Protein AF-A0A2H3D3Y3-F1 (afdb_monomer_lite)

Radius of gyration: 15.52 Å; chains: 1; bounding box: 40×36×41 Å

pLDDT: mean 8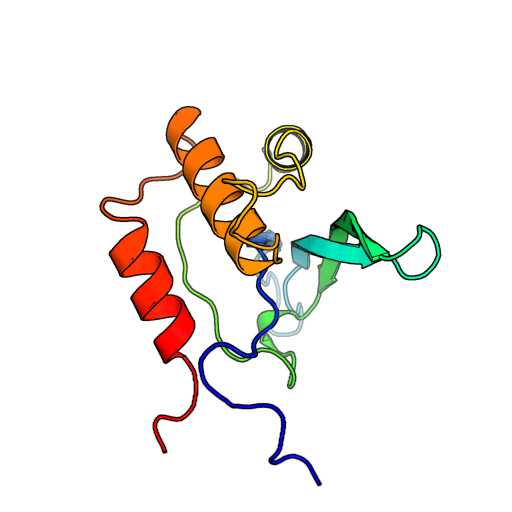4.77, std 14.97, range [32.28, 97.06]

InterPro domains:
  IPR046670 Protein of unknown function DUF6540 [PF20174] (6-115)

Structure (mmCIF, N/CA/C/O backbone):
data_AF-A0A2H3D3Y3-F1
#
_entry.id   AF-A0A2H3D3Y3-F1
#
loop_
_atom_site.group_PDB
_atom_site.id
_atom_site.type_symbol
_atom_site.label_atom_id
_atom_site.label_alt_id
_atom_site.label_comp_id
_atom_site.label_asym_id
_atom_site.label_entity_id
_atom_site.label_seq_id
_atom_site.pdbx_PDB_ins_code
_atom_site.Cartn_x
_atom_site.Cartn_y
_atom_site.Cartn_z
_atom_site.occupancy
_atom_site.B_iso_or_equiv
_atom_site.auth_seq_id
_atom_site.auth_comp_id
_atom_site.auth_asym_id
_atom_site.auth_atom_id
_atom_site.pdbx_PDB_model_num
ATOM 1 N N . MET A 1 1 ? 21.811 9.103 19.101 1.00 32.28 1 MET A N 1
ATOM 2 C CA . MET A 1 1 ? 20.739 8.383 19.826 1.00 32.28 1 MET A CA 1
ATOM 3 C C . MET A 1 1 ? 19.801 7.744 18.806 1.00 32.28 1 MET A C 1
ATOM 5 O O . MET A 1 1 ? 19.036 8.462 18.180 1.00 32.28 1 MET A O 1
ATOM 9 N N . LEU A 1 2 ? 19.912 6.429 18.582 1.00 40.03 2 LEU A N 1
ATOM 10 C CA . LEU A 1 2 ? 19.130 5.672 17.584 1.00 40.03 2 LEU A CA 1
ATOM 11 C C . LEU A 1 2 ? 17.909 4.931 18.174 1.00 40.03 2 LEU A C 1
ATOM 13 O O . LEU A 1 2 ? 17.148 4.323 17.431 1.00 40.03 2 LEU A O 1
ATOM 17 N N . PHE A 1 3 ? 17.689 5.000 19.489 1.00 41.25 3 PHE A N 1
ATOM 18 C CA . PHE A 1 3 ? 16.748 4.117 20.195 1.00 41.25 3 PHE A CA 1
ATOM 19 C C . PHE A 1 3 ? 15.291 4.613 20.275 1.00 41.25 3 PHE A C 1
ATOM 21 O O . PHE A 1 3 ? 14.441 3.904 20.794 1.00 41.25 3 PHE A O 1
ATOM 28 N N . ALA A 1 4 ? 14.959 5.796 19.747 1.00 42.88 4 ALA A N 1
ATOM 29 C CA . ALA A 1 4 ? 13.626 6.391 19.928 1.00 42.88 4 ALA A CA 1
ATOM 30 C C . ALA A 1 4 ? 12.614 6.112 18.794 1.00 42.88 4 ALA A C 1
ATOM 32 O O . ALA A 1 4 ? 11.512 6.647 18.833 1.00 42.88 4 ALA A O 1
ATOM 33 N N . ARG A 1 5 ? 12.963 5.330 17.759 1.00 50.22 5 ARG A N 1
ATOM 34 C CA . ARG A 1 5 ? 12.121 5.186 16.545 1.00 50.22 5 ARG A CA 1
ATOM 35 C C . ARG A 1 5 ? 11.426 3.832 16.373 1.00 50.22 5 ARG A C 1
ATOM 37 O O . ARG A 1 5 ? 10.763 3.635 15.360 1.00 50.22 5 ARG A O 1
ATOM 44 N N . TYR A 1 6 ? 11.554 2.920 17.337 1.00 58.75 6 TYR A N 1
ATOM 45 C CA . TYR A 1 6 ? 11.101 1.534 17.184 1.00 58.75 6 TYR A CA 1
ATOM 46 C C . TYR A 1 6 ? 9.899 1.142 18.056 1.00 58.75 6 TYR A C 1
ATOM 48 O O . TYR A 1 6 ? 9.778 -0.023 18.411 1.00 58.75 6 TYR A O 1
ATOM 56 N N . GLN A 1 7 ? 8.991 2.064 18.393 1.00 63.78 7 GLN A N 1
ATOM 57 C CA . GLN A 1 7 ? 7.778 1.686 19.129 1.00 63.78 7 GLN A CA 1
ATOM 58 C C . GLN A 1 7 ? 6.749 1.025 18.192 1.00 63.78 7 GLN A C 1
ATOM 60 O O . GLN A 1 7 ? 6.441 1.591 17.137 1.00 63.78 7 GLN A O 1
ATOM 65 N N . PRO A 1 8 ? 6.181 -0.143 18.556 1.00 65.69 8 PRO A N 1
ATOM 66 C CA . PRO A 1 8 ? 5.078 -0.734 17.810 1.00 65.69 8 PRO A CA 1
ATOM 67 C C . PRO A 1 8 ? 3.958 0.284 17.575 1.00 65.69 8 PRO A C 1
ATOM 69 O O . PRO A 1 8 ? 3.498 0.958 18.495 1.00 65.69 8 PRO A O 1
ATOM 72 N N . GLY A 1 9 ? 3.542 0.424 16.317 1.00 67.19 9 GLY A N 1
ATOM 73 C CA . GLY A 1 9 ? 2.495 1.368 15.918 1.00 67.19 9 GLY A CA 1
ATOM 74 C C . GLY A 1 9 ? 2.967 2.782 15.558 1.00 67.19 9 GLY A C 1
ATOM 75 O O . GLY A 1 9 ? 2.154 3.544 15.040 1.00 67.19 9 GLY A O 1
ATOM 76 N N . SER A 1 10 ? 4.251 3.128 15.735 1.00 74.88 10 SER A N 1
ATOM 77 C CA . SER A 1 10 ? 4.806 4.430 15.314 1.00 74.88 10 SER A CA 1
ATOM 78 C C . SER A 1 10 ? 5.471 4.409 13.930 1.00 74.88 10 SER A C 1
ATOM 80 O O . SER A 1 10 ? 6.092 5.392 13.523 1.00 74.88 10 SER A O 1
ATOM 82 N N . TYR A 1 11 ? 5.411 3.280 13.221 1.00 83.00 11 TYR A N 1
ATOM 83 C CA . TYR A 1 11 ? 6.064 3.105 11.923 1.00 83.00 11 TYR A CA 1
ATOM 84 C C . TYR A 1 11 ? 5.339 3.852 10.808 1.00 83.00 11 TYR A C 1
ATOM 86 O O . TYR A 1 11 ? 4.122 4.031 10.845 1.00 83.00 11 TYR A O 1
ATOM 94 N N . HIS A 1 12 ? 6.087 4.222 9.769 1.00 89.06 12 HIS A N 1
ATOM 95 C CA . HIS A 1 12 ? 5.503 4.697 8.519 1.00 89.06 12 HIS A CA 1
ATOM 96 C C . HIS A 1 12 ? 5.163 3.511 7.620 1.00 89.06 12 HIS A C 1
ATOM 98 O O . HIS A 1 12 ? 6.019 2.667 7.362 1.00 89.06 12 HIS A O 1
ATOM 104 N N . TRP A 1 13 ? 3.925 3.454 7.137 1.00 93.25 13 TRP A N 1
ATOM 105 C CA . TRP A 1 13 ? 3.426 2.335 6.340 1.00 93.25 13 TRP A CA 1
ATOM 106 C C . TRP A 1 13 ? 3.431 2.687 4.856 1.00 93.25 13 TRP A C 1
ATOM 108 O O . TRP A 1 13 ? 3.196 3.833 4.472 1.00 93.25 13 TRP A O 1
ATOM 118 N N . GLY A 1 14 ? 3.687 1.690 4.015 1.00 94.94 14 GLY A N 1
ATOM 119 C CA . GLY A 1 14 ? 3.620 1.817 2.566 1.00 94.94 14 GLY A CA 1
ATOM 120 C C . GLY A 1 14 ? 3.575 0.461 1.878 1.00 94.94 14 GLY A C 1
ATOM 121 O O . GLY A 1 14 ? 3.868 -0.565 2.487 1.00 94.94 14 GLY A O 1
ATOM 122 N N . LEU A 1 15 ? 3.224 0.476 0.598 1.00 96.06 15 LEU A N 1
ATOM 123 C CA . LEU A 1 15 ? 3.324 -0.670 -0.293 1.00 96.06 15 LEU A CA 1
ATOM 124 C C . LEU A 1 15 ? 4.604 -0.569 -1.120 1.00 96.06 15 LEU A C 1
ATOM 126 O O . LEU A 1 15 ? 5.042 0.522 -1.489 1.00 96.06 15 LEU A O 1
ATOM 130 N N . TYR A 1 16 ? 5.188 -1.722 -1.429 1.00 94.56 16 TYR A N 1
ATOM 131 C CA . TYR A 1 16 ? 6.357 -1.834 -2.291 1.00 94.56 16 TYR A CA 1
ATOM 132 C C . TYR A 1 16 ? 6.091 -2.881 -3.370 1.00 94.56 16 TYR A C 1
ATOM 134 O O . TYR A 1 16 ? 5.824 -4.043 -3.066 1.00 94.56 16 TYR A O 1
ATOM 142 N N . HIS A 1 17 ? 6.160 -2.466 -4.634 1.00 94.50 17 HIS A N 1
ATOM 143 C CA . HIS A 1 17 ? 6.116 -3.372 -5.778 1.00 94.50 17 HIS A CA 1
ATOM 144 C C . HIS A 1 17 ? 7.527 -3.562 -6.308 1.00 94.50 17 HIS A C 1
ATOM 146 O O . HIS A 1 17 ? 8.097 -2.655 -6.908 1.00 94.50 17 HIS A O 1
ATOM 152 N N . HIS A 1 18 ? 8.092 -4.735 -6.056 1.00 91.12 18 HIS A N 1
ATOM 153 C CA . HIS A 1 18 ? 9.389 -5.128 -6.583 1.00 91.12 18 HIS A CA 1
ATOM 154 C C . HIS A 1 18 ? 9.243 -5.568 -8.042 1.00 91.12 18 HIS A C 1
ATOM 156 O O . HIS A 1 18 ? 8.426 -6.446 -8.324 1.00 91.12 18 HIS A O 1
ATOM 162 N N . TRP A 1 19 ? 10.019 -4.984 -8.957 1.00 87.88 19 TRP A N 1
ATOM 163 C CA . TRP A 1 19 ? 9.901 -5.295 -10.385 1.00 87.88 19 TRP A CA 1
ATOM 164 C C . TRP A 1 19 ? 11.209 -5.599 -11.111 1.00 87.88 19 TRP A C 1
ATOM 166 O O . TRP A 1 19 ? 11.171 -6.129 -12.218 1.00 87.88 19 TRP A O 1
ATOM 176 N N . GLU A 1 20 ? 12.359 -5.347 -10.492 1.00 80.19 20 GLU A N 1
ATOM 177 C CA . GLU A 1 20 ? 13.649 -5.812 -11.000 1.00 80.19 20 GLU A CA 1
ATOM 178 C C . GLU A 1 20 ? 14.234 -6.803 -10.002 1.00 80.19 20 GLU A C 1
ATOM 180 O O . GLU A 1 20 ? 14.750 -6.402 -8.956 1.00 80.19 20 GLU A O 1
ATOM 185 N N . ALA A 1 21 ? 14.129 -8.092 -10.336 1.00 64.19 21 ALA A N 1
ATOM 186 C CA . ALA A 1 21 ? 14.826 -9.140 -9.609 1.00 64.19 21 ALA A CA 1
ATOM 187 C C . ALA A 1 21 ? 16.342 -8.936 -9.758 1.00 64.19 21 ALA A C 1
ATOM 189 O O . ALA A 1 21 ? 16.781 -8.474 -10.816 1.00 64.19 21 ALA A O 1
ATOM 190 N N . PRO A 1 22 ? 17.159 -9.290 -8.752 1.00 56.97 22 PRO A N 1
ATOM 191 C CA . PRO A 1 22 ? 18.594 -9.126 -8.864 1.00 56.97 22 PRO A CA 1
ATOM 192 C C . PRO A 1 22 ? 19.152 -10.001 -9.997 1.00 56.97 22 PRO A C 1
ATOM 194 O O . PRO A 1 22 ? 19.351 -11.199 -9.819 1.00 56.97 22 PRO A O 1
ATOM 197 N N . ALA A 1 23 ? 19.411 -9.429 -11.176 1.00 61.09 23 ALA A N 1
ATOM 198 C CA . ALA A 1 23 ? 20.129 -10.129 -12.246 1.00 61.09 23 ALA A CA 1
ATOM 199 C C . ALA A 1 23 ? 21.604 -10.364 -11.859 1.00 61.09 23 ALA A C 1
ATOM 201 O O . ALA A 1 23 ? 22.283 -11.219 -12.420 1.00 61.09 23 ALA A O 1
ATOM 202 N N . ASN A 1 24 ? 22.091 -9.600 -10.876 1.00 54.28 24 ASN A N 1
ATOM 203 C CA . ASN A 1 24 ? 23.415 -9.684 -10.275 1.00 54.28 24 ASN A CA 1
ATOM 204 C C . ASN A 1 24 ? 23.282 -9.498 -8.745 1.00 54.28 24 ASN A C 1
ATOM 206 O O . ASN A 1 24 ? 22.495 -8.649 -8.322 1.00 54.28 24 ASN A O 1
ATOM 210 N N . PRO A 1 25 ? 24.052 -10.204 -7.898 1.00 56.78 25 PRO A N 1
ATOM 211 C CA . PRO A 1 25 ? 24.123 -9.950 -6.452 1.00 56.78 25 PRO A CA 1
ATOM 212 C C . PRO A 1 25 ? 24.342 -8.481 -6.042 1.00 56.78 25 PRO A C 1
ATOM 214 O O . PRO A 1 25 ? 24.046 -8.111 -4.912 1.00 56.78 25 PRO A O 1
ATOM 217 N N . THR A 1 26 ? 24.862 -7.637 -6.942 1.00 55.88 26 THR A N 1
ATOM 218 C CA . THR A 1 26 ? 25.059 -6.191 -6.725 1.00 55.88 26 THR A CA 1
ATOM 219 C C . THR A 1 26 ? 23.884 -5.317 -7.172 1.00 55.88 26 THR A C 1
ATOM 221 O O . THR A 1 26 ? 23.823 -4.138 -6.812 1.00 55.88 26 THR A O 1
ATOM 224 N N . SER A 1 27 ? 22.946 -5.861 -7.955 1.00 57.72 27 SER A N 1
ATOM 225 C CA . SER A 1 27 ? 21.705 -5.166 -8.292 1.00 57.72 27 SER A CA 1
ATOM 226 C C . SER A 1 27 ? 20.790 -5.220 -7.080 1.00 57.72 27 SER A C 1
ATOM 228 O O . SER A 1 27 ? 20.170 -6.232 -6.775 1.00 57.72 27 SER A O 1
ATOM 230 N N . ALA A 1 28 ? 20.730 -4.108 -6.365 1.00 61.81 28 ALA A N 1
ATOM 231 C CA . ALA A 1 28 ? 20.028 -3.977 -5.096 1.00 61.81 28 ALA A CA 1
ATOM 232 C C . ALA A 1 28 ? 18.488 -3.962 -5.229 1.00 61.81 28 ALA A C 1
ATOM 234 O O . ALA A 1 28 ? 17.781 -3.413 -4.383 1.00 61.81 28 ALA A O 1
ATOM 235 N N . GLY A 1 29 ? 17.964 -4.550 -6.309 1.00 76.38 29 GLY A N 1
ATOM 236 C CA . GLY A 1 29 ? 16.552 -4.579 -6.643 1.00 76.38 29 GLY A CA 1
ATOM 237 C C . GLY A 1 29 ? 15.987 -3.200 -6.969 1.00 76.38 29 GLY A C 1
ATOM 238 O O . GLY A 1 29 ? 16.349 -2.191 -6.359 1.00 76.38 29 GLY A O 1
ATOM 239 N N . LYS A 1 30 ? 15.047 -3.139 -7.909 1.00 87.56 30 LYS A N 1
ATOM 240 C CA . LYS A 1 30 ? 14.248 -1.930 -8.134 1.00 87.56 30 LYS A CA 1
ATOM 241 C C . LYS A 1 30 ? 12.782 -2.216 -7.907 1.00 87.56 30 LYS A C 1
ATOM 243 O O . LYS A 1 30 ? 12.288 -3.323 -8.131 1.00 87.56 30 LYS A O 1
ATOM 248 N N . GLY A 1 31 ? 12.100 -1.198 -7.415 1.00 92.12 31 GLY A N 1
ATOM 249 C CA . GLY A 1 31 ? 10.674 -1.249 -7.197 1.00 92.12 31 GLY A CA 1
ATOM 250 C C . GLY A 1 31 ? 10.058 0.134 -7.141 1.00 92.12 31 GLY A C 1
ATOM 251 O O . GLY A 1 31 ? 10.741 1.153 -7.234 1.00 92.12 31 GLY A O 1
ATOM 252 N N . THR A 1 32 ? 8.749 0.158 -6.959 1.00 94.19 32 THR A N 1
ATOM 253 C CA . THR A 1 32 ? 7.986 1.382 -6.732 1.00 94.19 32 THR A CA 1
ATOM 254 C C . THR A 1 32 ? 7.410 1.341 -5.327 1.00 94.19 32 THR A C 1
ATOM 256 O O . THR A 1 32 ? 6.840 0.331 -4.907 1.00 94.19 32 THR A O 1
ATOM 259 N N . LYS A 1 33 ? 7.596 2.431 -4.589 1.00 94.12 33 LYS A N 1
ATOM 260 C CA . LYS A 1 33 ? 7.023 2.649 -3.267 1.00 94.12 33 LYS A CA 1
ATOM 261 C C . LYS A 1 33 ? 5.773 3.504 -3.410 1.00 94.12 33 LYS A C 1
ATOM 263 O O . LYS A 1 33 ? 5.791 4.498 -4.129 1.00 94.12 33 LYS A O 1
ATOM 268 N N . TYR A 1 34 ? 4.729 3.123 -2.688 1.00 95.56 34 TYR A N 1
ATOM 269 C CA . TYR A 1 34 ? 3.469 3.848 -2.616 1.00 95.56 34 TYR A CA 1
ATOM 270 C C . TYR A 1 34 ? 3.118 4.056 -1.148 1.00 95.56 34 TYR A C 1
ATOM 272 O O . TYR A 1 34 ? 3.050 3.087 -0.387 1.00 95.56 34 TYR A O 1
ATOM 280 N N . HIS A 1 35 ? 2.890 5.290 -0.719 1.00 93.31 35 HIS A N 1
ATOM 281 C CA . HIS A 1 35 ? 2.347 5.549 0.612 1.00 93.31 35 HIS A CA 1
ATOM 282 C C . HIS A 1 35 ? 1.596 6.872 0.665 1.00 93.31 35 HIS A C 1
ATOM 284 O O . HIS A 1 35 ? 1.759 7.717 -0.206 1.00 93.31 35 HIS A O 1
ATOM 290 N N . ALA A 1 36 ? 0.804 7.082 1.712 1.00 94.94 36 ALA A N 1
ATOM 291 C CA . ALA A 1 36 ? 0.293 8.413 2.004 1.00 94.94 36 ALA A CA 1
ATOM 292 C C . ALA A 1 36 ? 1.294 9.188 2.870 1.00 94.94 36 ALA A C 1
ATOM 294 O O . ALA A 1 36 ? 1.792 8.658 3.865 1.00 94.94 36 ALA A O 1
ATOM 295 N N . VAL A 1 37 ? 1.556 10.444 2.517 1.00 91.31 37 VAL A N 1
ATOM 296 C CA . VAL A 1 37 ? 2.371 11.392 3.287 1.00 91.31 37 VAL A CA 1
ATOM 297 C C . VAL A 1 37 ? 1.542 12.584 3.731 1.00 91.31 37 VAL A C 1
ATOM 299 O O . VAL A 1 37 ? 0.622 13.014 3.035 1.00 91.31 37 VAL A O 1
ATOM 302 N N . LEU A 1 38 ? 1.899 13.130 4.891 1.00 88.88 38 LEU A N 1
ATOM 303 C CA . LEU A 1 38 ? 1.383 14.405 5.362 1.00 88.88 38 LEU A CA 1
ATOM 304 C C . LEU A 1 38 ? 2.148 15.533 4.663 1.00 88.88 38 LEU A C 1
ATOM 306 O O . LEU A 1 38 ? 3.364 15.651 4.820 1.00 88.88 38 LEU A O 1
ATOM 310 N N . VAL A 1 39 ? 1.448 16.373 3.907 1.00 85.12 39 VAL A N 1
ATOM 311 C CA . VAL A 1 39 ? 2.054 17.480 3.163 1.00 85.12 39 VAL A CA 1
ATOM 312 C C . VAL A 1 39 ? 1.915 18.769 3.959 1.00 85.12 39 VAL A C 1
ATOM 314 O O . VAL A 1 39 ? 0.846 19.377 4.034 1.00 85.12 39 VAL A O 1
ATOM 317 N N . ALA A 1 40 ? 3.034 19.201 4.545 1.00 75.81 40 ALA A N 1
ATOM 318 C CA . ALA A 1 40 ? 3.099 20.397 5.384 1.00 75.81 40 ALA A CA 1
ATOM 319 C C . ALA A 1 40 ? 2.680 21.675 4.634 1.00 75.81 40 ALA A C 1
ATOM 321 O O . ALA A 1 40 ? 2.014 22.529 5.210 1.00 75.81 40 ALA A O 1
ATOM 322 N N . ALA A 1 41 ? 3.006 21.778 3.340 1.00 72.19 41 ALA A N 1
ATOM 323 C CA . ALA A 1 41 ? 2.661 22.932 2.506 1.00 72.19 41 ALA A CA 1
ATOM 324 C C . ALA A 1 41 ? 1.144 23.108 2.283 1.00 72.19 41 ALA A C 1
ATOM 326 O O . ALA A 1 41 ? 0.692 24.211 1.996 1.00 72.19 41 ALA A O 1
ATOM 327 N N . ASN A 1 42 ? 0.356 22.042 2.461 1.00 68.62 42 ASN A N 1
ATOM 328 C CA . ASN A 1 42 ? -1.083 22.019 2.200 1.00 68.62 42 ASN A CA 1
ATOM 329 C C . ASN A 1 42 ? -1.877 21.835 3.500 1.00 68.62 42 ASN A C 1
ATOM 331 O O . ASN A 1 42 ? -2.725 20.950 3.584 1.00 68.62 42 ASN A O 1
ATOM 335 N N . TRP A 1 43 ? -1.575 22.632 4.530 1.00 75.06 43 TRP A N 1
ATOM 336 C CA . TRP A 1 43 ? -2.324 22.653 5.799 1.00 75.06 43 TRP A CA 1
ATOM 337 C C . TRP A 1 43 ? -2.413 21.286 6.505 1.00 75.06 43 TRP A C 1
ATOM 339 O O . TRP A 1 43 ? -3.383 21.004 7.203 1.00 75.06 43 TRP A O 1
ATOM 349 N N . GLY A 1 44 ? -1.420 20.410 6.314 1.00 77.12 44 GLY A N 1
ATOM 350 C CA . GLY A 1 44 ? -1.461 19.054 6.867 1.00 77.12 44 GLY A CA 1
ATOM 351 C C . GLY A 1 44 ? -2.438 18.123 6.141 1.00 77.12 44 GLY A C 1
ATOM 352 O O . GLY A 1 44 ? -2.963 17.188 6.740 1.00 77.12 44 GLY A O 1
ATOM 353 N N . SER A 1 45 ? -2.706 18.359 4.855 1.00 85.75 45 SER A N 1
ATOM 354 C CA . SER A 1 45 ? -3.436 17.396 4.026 1.00 85.75 45 SER A CA 1
ATOM 355 C C . SER A 1 45 ? -2.598 16.143 3.752 1.00 85.75 45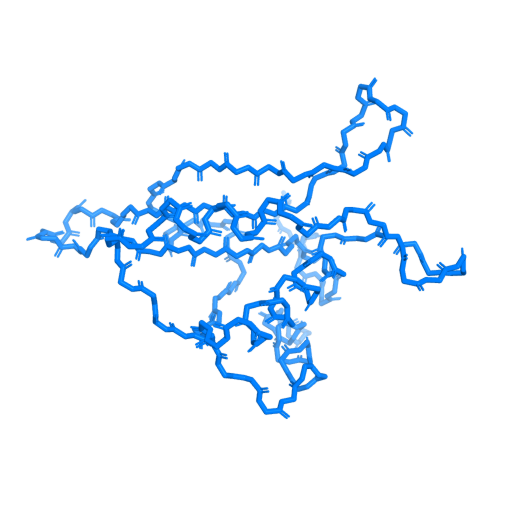 SER A C 1
ATOM 357 O O . SER A 1 45 ? -1.366 16.193 3.703 1.00 85.75 45 SER A O 1
ATOM 359 N N . TRP A 1 46 ? -3.272 15.015 3.545 1.00 92.25 46 TRP A N 1
ATOM 360 C CA . TRP A 1 46 ? -2.637 13.763 3.148 1.00 92.25 46 TRP A CA 1
ATOM 361 C C . TRP A 1 46 ? -2.677 13.586 1.632 1.00 92.25 46 TRP A C 1
ATOM 363 O O . TRP A 1 46 ? -3.717 13.792 1.007 1.00 92.25 46 TRP A O 1
ATOM 373 N N . GLN A 1 47 ? -1.568 13.143 1.045 1.00 91.94 47 GLN A N 1
ATOM 374 C CA . GLN A 1 47 ? -1.454 12.866 -0.390 1.00 91.94 47 GLN A CA 1
ATOM 375 C C . GLN A 1 47 ? -0.729 11.543 -0.618 1.00 91.94 47 GLN A C 1
ATOM 377 O O . GLN A 1 47 ? 0.069 11.126 0.219 1.00 91.94 47 GLN A O 1
ATOM 382 N N . VAL A 1 48 ? -1.023 10.872 -1.731 1.00 93.12 48 VAL A N 1
ATOM 383 C CA . VAL A 1 48 ? -0.289 9.666 -2.129 1.00 93.12 48 VAL A CA 1
ATOM 384 C C . VAL A 1 48 ? 1.023 10.096 -2.775 1.00 93.12 48 VAL A C 1
ATOM 386 O O . VAL A 1 48 ? 1.009 10.829 -3.759 1.00 93.12 48 VAL A O 1
ATOM 389 N N . ASP A 1 49 ? 2.135 9.637 -2.215 1.00 91.31 49 ASP A N 1
ATOM 390 C CA . ASP A 1 49 ? 3.460 9.729 -2.819 1.00 91.31 49 ASP A CA 1
ATOM 391 C C . ASP A 1 49 ? 3.791 8.395 -3.494 1.00 91.31 49 ASP A C 1
ATOM 393 O O . ASP A 1 49 ? 3.621 7.314 -2.909 1.00 91.31 49 ASP A O 1
ATOM 397 N N . ILE A 1 50 ? 4.218 8.489 -4.750 1.00 91.88 50 ILE A N 1
ATOM 398 C CA . ILE A 1 50 ? 4.558 7.358 -5.607 1.00 91.88 50 ILE A CA 1
ATOM 399 C C . ILE A 1 50 ? 5.944 7.625 -6.168 1.00 91.88 50 ILE A C 1
ATOM 401 O O . ILE A 1 50 ? 6.155 8.603 -6.883 1.00 91.88 50 ILE A O 1
ATOM 405 N N . GLY A 1 51 ? 6.887 6.739 -5.863 1.00 90.50 51 GLY A N 1
ATOM 406 C CA . GLY A 1 51 ? 8.276 6.935 -6.251 1.00 90.50 51 GLY A CA 1
ATOM 407 C C . GLY A 1 51 ? 8.984 5.632 -6.568 1.00 90.50 51 GLY A C 1
ATOM 408 O O . GLY A 1 51 ? 8.833 4.628 -5.867 1.00 90.50 51 GLY A O 1
ATOM 409 N N . GLU A 1 52 ? 9.789 5.645 -7.627 1.00 91.88 52 GLU A N 1
ATOM 410 C CA . GLU A 1 52 ? 10.742 4.570 -7.879 1.00 91.88 52 GLU A CA 1
ATOM 411 C C . GLU A 1 52 ? 11.836 4.581 -6.804 1.00 91.88 52 GLU A C 1
ATOM 413 O O . GLU A 1 52 ? 12.309 5.628 -6.361 1.00 91.88 52 GLU A O 1
ATOM 418 N N . THR A 1 53 ? 12.227 3.395 -6.350 1.00 88.44 53 THR A N 1
ATOM 419 C CA . THR A 1 53 ? 13.249 3.224 -5.323 1.00 88.44 53 THR A CA 1
ATOM 420 C C . THR A 1 53 ? 14.073 1.969 -5.590 1.00 88.44 53 THR A C 1
ATOM 422 O O . THR A 1 53 ? 13.561 0.942 -6.045 1.00 88.44 53 THR A O 1
ATOM 425 N N . GLY A 1 54 ? 15.370 2.054 -5.305 1.00 86.38 54 GLY A N 1
ATOM 426 C CA . GLY A 1 54 ? 16.285 0.918 -5.303 1.00 86.38 54 GLY A CA 1
ATOM 427 C C . GLY A 1 54 ? 16.771 0.621 -3.890 1.00 86.38 54 GLY A C 1
ATOM 428 O O . GLY A 1 54 ? 16.730 1.494 -3.024 1.00 86.38 54 GLY A O 1
ATOM 429 N N . ARG A 1 55 ? 17.254 -0.602 -3.651 1.00 83.31 55 ARG A N 1
ATOM 430 C CA . ARG A 1 55 ? 17.819 -1.027 -2.352 1.00 83.31 55 ARG A CA 1
ATOM 431 C C . ARG A 1 55 ? 16.854 -0.924 -1.170 1.00 83.31 55 ARG A C 1
ATOM 433 O O . ARG A 1 55 ? 17.292 -0.857 -0.026 1.00 83.31 55 ARG A O 1
ATOM 440 N N . ALA A 1 56 ? 15.542 -0.927 -1.412 1.00 83.69 56 ALA A N 1
ATOM 441 C CA . ALA A 1 56 ? 14.547 -0.760 -0.350 1.00 83.69 56 ALA A CA 1
ATOM 442 C C . ALA A 1 56 ? 14.712 -1.799 0.775 1.00 83.69 56 ALA A C 1
ATOM 444 O O . ALA A 1 56 ? 14.581 -1.453 1.944 1.00 83.69 56 ALA A O 1
ATOM 445 N N . LEU A 1 57 ? 15.067 -3.039 0.420 1.00 83.25 57 LEU A N 1
ATOM 446 C CA . LEU A 1 57 ? 15.292 -4.142 1.363 1.00 83.25 57 LEU A CA 1
ATOM 447 C C . LEU A 1 57 ? 16.607 -4.033 2.154 1.00 83.25 57 LEU A C 1
ATOM 449 O O . LEU A 1 57 ? 16.775 -4.730 3.147 1.00 83.25 57 LEU A O 1
ATOM 453 N N . GLU A 1 58 ? 17.524 -3.160 1.739 1.00 84.00 58 GLU A N 1
ATOM 454 C CA . GLU A 1 58 ? 18.798 -2.896 2.423 1.00 84.00 58 GLU A CA 1
ATOM 455 C C . GLU A 1 58 ? 18.742 -1.628 3.291 1.00 84.00 58 GLU A C 1
ATOM 457 O O . GLU A 1 58 ? 19.722 -1.250 3.933 1.00 84.00 58 GLU A O 1
ATOM 462 N N . SER A 1 59 ? 17.605 -0.929 3.292 1.00 83.56 59 SER A N 1
ATOM 463 C CA . SER A 1 59 ? 17.430 0.312 4.038 1.00 83.56 59 SER A CA 1
ATOM 464 C C . SER A 1 59 ? 17.528 0.065 5.543 1.00 83.56 59 SER A C 1
ATOM 466 O O . SER A 1 59 ? 16.726 -0.667 6.114 1.00 83.56 59 SER A O 1
ATOM 468 N N . THR A 1 60 ? 18.423 0.786 6.222 1.00 82.88 60 THR A N 1
ATOM 469 C CA . THR A 1 60 ? 18.541 0.771 7.694 1.00 82.88 60 THR A CA 1
ATOM 470 C C . THR A 1 60 ? 17.347 1.410 8.414 1.00 82.88 60 THR A C 1
ATOM 472 O O . THR A 1 60 ? 17.252 1.338 9.636 1.00 82.88 60 THR A O 1
ATOM 475 N N . LEU A 1 61 ? 16.439 2.048 7.666 1.00 83.56 61 LEU A N 1
ATOM 476 C CA . LEU A 1 61 ? 15.172 2.598 8.158 1.00 83.56 61 LEU A CA 1
ATOM 477 C C . LEU A 1 61 ? 13.986 1.643 7.947 1.00 83.56 61 LEU A C 1
ATOM 479 O O . LEU A 1 61 ? 12.870 1.965 8.353 1.00 83.56 61 LEU A O 1
ATOM 483 N N . LEU A 1 62 ? 14.191 0.516 7.255 1.00 85.38 62 LEU A N 1
ATOM 484 C CA . LEU A 1 62 ? 13.145 -0.475 7.034 1.00 85.38 62 LEU A CA 1
ATOM 485 C C . LEU A 1 62 ? 12.992 -1.337 8.288 1.00 85.38 62 LEU A C 1
ATOM 487 O O . LEU A 1 62 ? 13.938 -1.989 8.715 1.00 85.38 62 LEU A O 1
ATOM 491 N N . VAL A 1 63 ? 11.786 -1.353 8.853 1.00 85.88 63 VAL A N 1
ATOM 492 C CA . VAL A 1 63 ? 11.478 -2.164 10.044 1.00 85.88 63 VAL A CA 1
ATOM 493 C C . VAL A 1 63 ? 11.089 -3.592 9.660 1.00 85.88 63 VAL A C 1
ATOM 495 O O . VAL A 1 63 ? 11.444 -4.539 10.349 1.00 85.88 63 VAL A O 1
ATOM 498 N N . GLY A 1 64 ? 10.390 -3.764 8.538 1.00 86.12 64 GLY A N 1
ATOM 499 C CA . GLY A 1 64 ? 9.961 -5.072 8.060 1.00 86.12 64 GLY A CA 1
ATOM 500 C C . GLY A 1 64 ? 9.229 -4.990 6.727 1.00 86.12 64 GLY A C 1
ATOM 501 O O . GLY A 1 64 ? 8.839 -3.909 6.281 1.00 86.12 64 GLY A O 1
ATOM 502 N N . VAL A 1 65 ? 9.048 -6.147 6.091 1.00 88.50 65 VAL A N 1
ATOM 503 C CA . VAL A 1 65 ? 8.249 -6.318 4.872 1.00 88.50 65 VAL A CA 1
ATOM 504 C C . VAL A 1 65 ? 7.390 -7.569 4.993 1.00 88.50 65 VAL A C 1
ATOM 506 O O . VAL A 1 65 ? 7.882 -8.629 5.368 1.00 88.50 65 VAL A O 1
ATOM 509 N N . ILE A 1 66 ? 6.118 -7.447 4.618 1.00 90.50 66 ILE A N 1
ATOM 510 C CA . ILE A 1 66 ? 5.188 -8.572 4.506 1.00 90.50 66 ILE A CA 1
ATOM 511 C C . ILE A 1 66 ? 4.867 -8.758 3.032 1.00 90.50 66 ILE A C 1
ATOM 513 O O . ILE A 1 66 ? 4.408 -7.832 2.358 1.00 90.50 66 ILE A O 1
ATOM 517 N N . LYS A 1 67 ? 5.099 -9.964 2.515 1.00 91.62 67 LYS A N 1
ATOM 518 C CA . LYS A 1 67 ? 4.691 -10.304 1.155 1.00 91.62 67 LYS A CA 1
ATOM 519 C C . LYS A 1 67 ? 3.193 -10.608 1.144 1.00 91.62 67 LYS A C 1
ATOM 521 O O . LYS A 1 67 ? 2.780 -11.675 1.576 1.00 91.62 67 LYS A O 1
ATOM 526 N N . ILE A 1 68 ? 2.405 -9.692 0.589 1.00 92.12 68 ILE A N 1
ATOM 527 C CA . ILE A 1 68 ? 0.939 -9.824 0.492 1.00 92.12 68 ILE A CA 1
ATOM 528 C C . ILE A 1 68 ? 0.444 -10.359 -0.864 1.00 92.12 68 ILE A C 1
ATOM 530 O O . ILE A 1 68 ? -0.748 -10.577 -1.050 1.00 92.12 68 ILE A O 1
ATOM 534 N N . GLY A 1 69 ? 1.336 -10.549 -1.839 1.00 92.19 69 GLY A N 1
ATOM 535 C CA . GLY A 1 69 ? 0.966 -11.029 -3.169 1.00 92.19 69 GLY A CA 1
ATOM 536 C C . GLY A 1 69 ? 2.115 -10.993 -4.171 1.00 92.19 69 GLY A C 1
ATOM 537 O O . GLY A 1 69 ? 3.257 -10.675 -3.828 1.00 92.19 69 GLY A O 1
ATOM 538 N N . TYR A 1 70 ? 1.799 -11.336 -5.418 1.00 92.62 70 TYR A N 1
ATOM 539 C CA . TYR A 1 70 ? 2.683 -11.183 -6.568 1.00 92.62 70 TYR A CA 1
ATOM 540 C C . TYR A 1 70 ? 1.922 -10.471 -7.683 1.00 92.62 70 TYR A C 1
ATOM 542 O O . TYR A 1 70 ? 0.842 -10.904 -8.072 1.00 92.62 70 TYR A O 1
ATOM 550 N N . ILE A 1 71 ? 2.506 -9.391 -8.190 1.00 93.06 71 ILE A N 1
ATOM 551 C CA . ILE A 1 71 ? 2.013 -8.662 -9.354 1.00 93.06 71 ILE A CA 1
ATOM 552 C C . ILE A 1 71 ? 3.168 -8.621 -10.343 1.00 93.06 71 ILE A C 1
ATOM 554 O O . ILE A 1 71 ? 4.257 -8.157 -9.997 1.00 93.06 71 ILE A O 1
ATOM 558 N N . ASP A 1 72 ? 2.939 -9.117 -11.556 1.00 92.75 72 ASP A N 1
ATOM 559 C CA . ASP A 1 72 ? 3.960 -9.120 -12.600 1.00 92.75 72 ASP A CA 1
ATOM 560 C C . ASP A 1 72 ? 4.418 -7.670 -12.899 1.00 92.75 72 ASP A C 1
ATOM 562 O O . ASP A 1 72 ? 3.565 -6.782 -13.040 1.00 92.75 72 ASP A O 1
ATO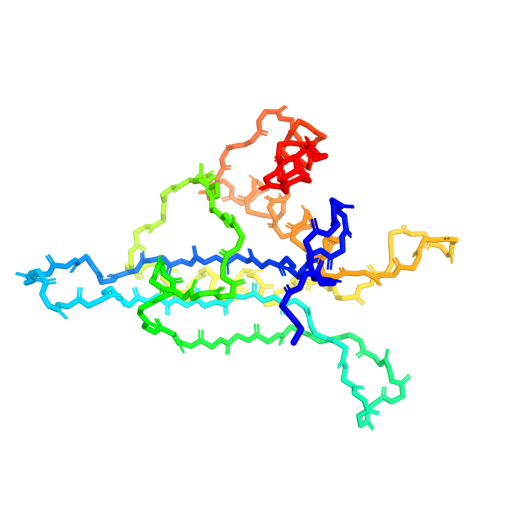M 566 N N . PRO A 1 73 ? 5.737 -7.407 -12.991 1.00 91.88 73 PRO A N 1
ATOM 567 C CA . PRO A 1 73 ? 6.317 -6.124 -13.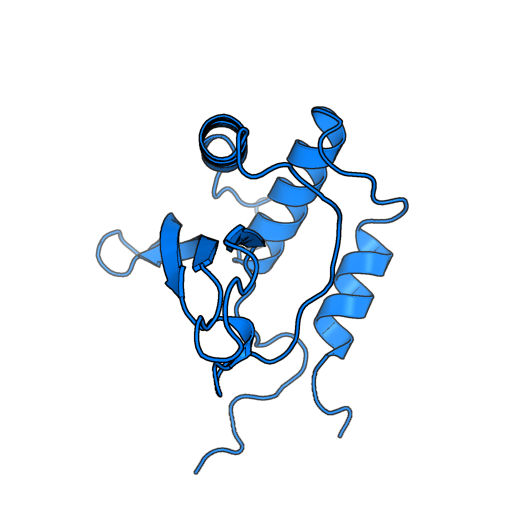404 1.00 91.88 73 PRO A CA 1
ATOM 568 C C . PRO A 1 73 ? 5.633 -5.441 -14.595 1.00 91.88 73 PRO A C 1
ATOM 570 O O . PRO A 1 73 ? 5.505 -4.214 -14.611 1.00 91.88 73 PRO A O 1
ATOM 573 N N . ALA A 1 74 ? 5.153 -6.216 -15.570 1.00 92.50 74 ALA A N 1
ATOM 574 C CA . ALA A 1 74 ? 4.444 -5.720 -16.745 1.00 92.50 74 ALA A CA 1
ATOM 575 C C . ALA A 1 74 ? 3.165 -4.938 -16.389 1.00 92.50 74 ALA A C 1
ATOM 577 O O . ALA A 1 74 ? 2.767 -4.034 -17.123 1.00 92.50 74 ALA A O 1
ATOM 578 N N . HIS A 1 75 ? 2.553 -5.215 -15.234 1.00 93.81 75 HIS A N 1
ATOM 579 C CA . HIS A 1 75 ? 1.335 -4.553 -14.760 1.00 93.81 75 HIS A CA 1
ATOM 580 C C . HIS A 1 75 ? 1.601 -3.330 -13.873 1.00 93.81 75 HIS A C 1
ATOM 582 O O . HIS A 1 75 ? 0.659 -2.779 -13.304 1.00 93.81 75 HIS A O 1
ATOM 588 N N . ARG A 1 76 ? 2.852 -2.856 -13.762 1.00 91.06 76 ARG A N 1
ATOM 589 C CA . ARG A 1 76 ? 3.225 -1.727 -12.889 1.00 91.06 76 ARG A CA 1
ATOM 590 C C . ARG A 1 76 ? 2.359 -0.482 -13.098 1.00 91.06 76 ARG A C 1
ATOM 592 O O . ARG A 1 76 ? 1.885 0.094 -12.127 1.00 91.06 76 ARG A O 1
ATOM 599 N N . ARG A 1 77 ? 2.101 -0.087 -14.350 1.00 91.69 77 ARG A N 1
ATOM 600 C CA . ARG A 1 77 ? 1.258 1.088 -14.653 1.00 91.69 77 ARG A CA 1
ATOM 601 C C . ARG A 1 77 ? -0.196 0.887 -14.226 1.00 91.69 77 ARG A C 1
ATOM 603 O O . ARG A 1 77 ? -0.820 1.815 -13.724 1.00 91.69 77 ARG A O 1
ATOM 610 N N . THR A 1 78 ? -0.730 -0.320 -14.401 1.00 94.75 78 THR A N 1
ATOM 611 C CA . THR A 1 78 ? -2.083 -0.670 -13.947 1.00 94.75 78 THR A CA 1
ATOM 612 C C . THR A 1 78 ? -2.166 -0.638 -12.424 1.00 94.75 78 THR A C 1
ATOM 614 O O . THR A 1 78 ? -3.130 -0.105 -11.877 1.00 94.75 78 THR A O 1
ATOM 617 N N . LEU A 1 79 ? -1.141 -1.152 -11.739 1.00 95.19 79 LEU A N 1
ATOM 618 C CA . LEU A 1 79 ? -1.034 -1.097 -10.285 1.00 95.19 79 LEU A CA 1
ATOM 619 C C . LEU A 1 79 ? -0.984 0.351 -9.786 1.00 95.19 79 LEU A C 1
ATOM 621 O O . LEU A 1 79 ? -1.758 0.715 -8.908 1.00 95.19 79 LEU A O 1
ATOM 625 N N . GLU A 1 80 ? -0.138 1.189 -10.383 1.00 94.62 80 GLU A N 1
ATOM 626 C CA . GLU A 1 80 ? -0.039 2.613 -10.057 1.00 94.62 80 GLU A CA 1
ATOM 627 C C . GLU A 1 80 ? -1.378 3.337 -10.251 1.00 94.62 80 GLU A C 1
ATOM 629 O O . GLU A 1 80 ? -1.856 4.006 -9.337 1.00 94.62 80 GLU A O 1
ATOM 634 N N . ALA A 1 81 ? -2.044 3.129 -11.391 1.00 94.00 81 ALA A N 1
ATOM 635 C CA . ALA A 1 81 ? -3.360 3.705 -11.660 1.00 94.00 81 ALA A CA 1
ATOM 636 C C . ALA A 1 81 ? -4.445 3.198 -10.694 1.00 94.00 81 ALA A C 1
ATOM 638 O O . ALA A 1 81 ? -5.391 3.922 -10.389 1.00 94.00 81 ALA A O 1
ATOM 639 N N . THR A 1 82 ? -4.331 1.957 -10.218 1.00 94.88 82 THR A N 1
ATOM 640 C CA . THR A 1 82 ? -5.245 1.372 -9.225 1.00 94.88 82 THR A CA 1
ATOM 641 C C . THR A 1 82 ? -5.022 2.001 -7.854 1.00 94.88 82 THR A C 1
ATOM 643 O O . THR A 1 82 ? -5.962 2.481 -7.227 1.00 94.88 82 THR A O 1
ATOM 646 N N . LEU A 1 83 ? -3.769 2.073 -7.407 1.00 95.44 83 LEU A N 1
ATOM 647 C CA . LEU A 1 83 ? -3.404 2.653 -6.116 1.00 95.44 83 LEU A CA 1
ATOM 648 C C . LEU A 1 83 ? -3.641 4.167 -6.064 1.00 95.44 83 LEU A C 1
ATOM 650 O O . LEU A 1 83 ? -4.042 4.683 -5.023 1.00 95.44 83 LEU A O 1
ATOM 654 N N . GLY A 1 84 ? -3.480 4.873 -7.185 1.00 92.81 84 GLY A N 1
ATOM 655 C CA . GLY A 1 84 ? -3.766 6.305 -7.297 1.00 92.81 84 GLY A CA 1
ATOM 656 C C . GLY A 1 84 ? -5.244 6.670 -7.105 1.00 92.81 84 GLY A C 1
ATOM 657 O O . GLY A 1 84 ? -5.550 7.822 -6.807 1.00 92.81 84 GLY A O 1
ATOM 658 N N . LYS A 1 85 ? -6.172 5.707 -7.224 1.00 93.00 85 LYS A N 1
ATOM 659 C CA . LYS A 1 85 ? -7.608 5.912 -6.949 1.00 93.00 85 LYS A CA 1
ATOM 660 C C . LYS A 1 85 ? -7.955 5.836 -5.460 1.00 93.00 85 LYS A C 1
ATOM 662 O O . LYS A 1 85 ? -9.065 6.198 -5.074 1.00 93.00 85 LYS A O 1
ATOM 667 N N . VAL A 1 86 ? -7.038 5.361 -4.617 1.00 95.69 86 VAL A N 1
ATOM 668 C CA . VAL A 1 86 ? -7.275 5.195 -3.179 1.00 95.69 86 VAL A CA 1
ATOM 669 C C . VAL A 1 86 ? -7.203 6.558 -2.496 1.00 95.69 86 VAL A C 1
ATOM 671 O O . VAL A 1 86 ? -6.133 7.149 -2.354 1.00 95.69 86 VAL A O 1
ATOM 674 N N . THR A 1 87 ? -8.354 7.061 -2.054 1.00 94.06 87 THR A N 1
ATOM 675 C CA . THR A 1 87 ? -8.474 8.413 -1.501 1.00 94.06 87 THR A CA 1
ATOM 676 C C . THR A 1 87 ? -7.867 8.541 -0.104 1.00 94.06 87 THR A C 1
ATOM 678 O O . THR A 1 87 ? -8.077 7.695 0.772 1.00 94.06 87 THR A O 1
ATOM 681 N N . CYS A 1 88 ? -7.211 9.675 0.153 1.00 94.25 88 CYS A N 1
ATOM 682 C CA . CYS A 1 88 ? -6.676 10.035 1.467 1.00 94.25 88 CYS A CA 1
ATOM 683 C C . CYS A 1 88 ? -7.745 10.615 2.410 1.00 94.25 88 CYS A C 1
ATOM 685 O O . CYS A 1 88 ? -7.637 11.744 2.882 1.00 94.25 88 CYS A O 1
ATOM 687 N N . THR A 1 89 ? -8.814 9.857 2.647 1.00 92.50 89 THR A N 1
ATOM 688 C CA . THR A 1 89 ? -9.961 10.278 3.465 1.00 92.50 89 THR A CA 1
ATOM 689 C C . THR A 1 89 ? -10.093 9.426 4.715 1.00 92.50 89 THR A C 1
ATOM 691 O O . THR A 1 89 ? -9.903 8.207 4.665 1.00 92.50 89 THR A O 1
ATOM 694 N N . SER A 1 90 ? -10.453 10.038 5.840 1.00 91.81 90 SER A N 1
ATOM 695 C CA . SER A 1 90 ? -10.780 9.304 7.064 1.00 91.81 90 SER A CA 1
ATOM 696 C C . SER A 1 90 ? -11.940 8.320 6.847 1.00 91.81 90 SER A C 1
ATOM 698 O O . SER A 1 90 ? -12.829 8.592 6.038 1.00 91.81 90 SER A O 1
ATOM 700 N N . PRO A 1 91 ? -11.947 7.159 7.528 1.00 91.19 91 PRO A N 1
ATOM 701 C CA . PRO A 1 91 ? -13.053 6.204 7.445 1.00 91.19 91 PRO A CA 1
ATOM 702 C C . PRO A 1 91 ? -14.305 6.682 8.201 1.00 91.19 91 PRO A C 1
ATOM 704 O O . PRO A 1 91 ? -15.412 6.292 7.847 1.00 91.19 91 PRO A O 1
ATOM 707 N N . SER A 1 92 ? -14.138 7.535 9.213 1.00 92.25 92 SER A N 1
ATOM 708 C CA . SER A 1 92 ? -15.212 8.213 9.941 1.00 92.25 92 SER A CA 1
ATOM 709 C C . SER A 1 92 ? -14.708 9.562 10.481 1.00 92.25 92 SER A C 1
ATOM 711 O O . SER A 1 92 ? -13.492 9.766 10.531 1.00 92.25 92 SER A O 1
ATOM 713 N N . PRO A 1 93 ? -15.600 10.482 10.896 1.00 90.81 93 PRO A N 1
ATOM 714 C CA . PRO A 1 93 ? -15.202 11.774 11.466 1.00 90.81 93 PRO A CA 1
ATOM 715 C C . PRO A 1 93 ? -14.291 11.668 12.701 1.00 90.81 93 PRO A C 1
ATOM 717 O O . PRO A 1 93 ? -13.414 12.507 12.879 1.00 90.81 93 PRO A O 1
ATOM 720 N N . ASP A 1 94 ? -14.455 10.618 13.509 1.00 93.44 94 ASP A N 1
ATOM 721 C CA . ASP A 1 94 ? -13.726 10.439 14.775 1.00 93.44 94 ASP A CA 1
ATOM 722 C C . ASP A 1 94 ? -12.370 9.733 14.616 1.00 93.44 94 ASP A C 1
ATOM 724 O O . ASP A 1 94 ? -11.608 9.611 15.575 1.00 93.44 94 ASP A O 1
ATOM 728 N N . ILE A 1 95 ? -12.054 9.236 13.414 1.00 91.06 95 ILE A N 1
ATOM 729 C CA . ILE A 1 95 ? -10.822 8.489 13.150 1.00 91.06 95 ILE A CA 1
ATOM 730 C C . ILE A 1 95 ? -9.910 9.334 12.254 1.00 91.06 95 ILE A C 1
ATOM 732 O O . ILE A 1 95 ? -10.198 9.496 11.062 1.00 91.06 95 ILE A O 1
ATOM 736 N N . PRO A 1 96 ? -8.779 9.851 12.768 1.00 90.94 96 PRO A N 1
ATOM 737 C CA . PRO A 1 96 ? -7.851 10.620 11.953 1.00 90.94 96 PRO A CA 1
ATOM 738 C C . PRO A 1 96 ? -7.215 9.732 10.884 1.00 90.94 96 PRO A C 1
ATOM 740 O O . PRO A 1 96 ? -6.840 8.586 11.141 1.00 90.94 96 PRO A O 1
ATOM 743 N N . PHE A 1 97 ? -7.075 10.270 9.675 1.00 93.06 97 PHE A N 1
ATOM 744 C CA . PHE A 1 97 ? -6.410 9.569 8.587 1.00 93.06 97 PHE A CA 1
ATOM 745 C C . PHE A 1 97 ? -4.913 9.384 8.869 1.00 93.06 97 PHE A C 1
ATOM 747 O O . PHE A 1 97 ? -4.264 10.247 9.458 1.00 93.06 97 PHE A O 1
ATOM 754 N N . THR A 1 98 ? -4.361 8.255 8.424 1.00 93.12 98 THR A N 1
ATOM 755 C CA . THR A 1 98 ? -2.945 7.901 8.587 1.00 93.12 98 THR A CA 1
ATOM 756 C C . THR A 1 98 ? -2.441 7.108 7.381 1.00 93.12 98 THR A C 1
ATOM 758 O O . THR A 1 98 ? -3.230 6.523 6.635 1.00 93.12 98 THR A O 1
ATOM 761 N N . CYS A 1 99 ? -1.118 7.003 7.221 1.00 94.50 99 CYS A N 1
ATOM 762 C CA . CYS A 1 99 ? -0.510 6.114 6.225 1.00 94.50 99 CYS A CA 1
ATOM 763 C C . CYS A 1 99 ? -0.895 4.639 6.429 1.00 94.50 99 CYS A C 1
ATOM 765 O O . CYS A 1 99 ? -1.073 3.918 5.449 1.00 94.50 99 CYS A O 1
ATOM 767 N N . ARG A 1 100 ? -1.120 4.207 7.680 1.00 94.62 100 ARG A N 1
ATOM 768 C CA . ARG A 1 100 ? -1.666 2.880 8.000 1.00 94.62 100 ARG A CA 1
ATOM 769 C C . ARG A 1 100 ? -3.059 2.692 7.400 1.00 94.62 100 ARG A C 1
ATOM 771 O O . ARG A 1 100 ? -3.279 1.730 6.6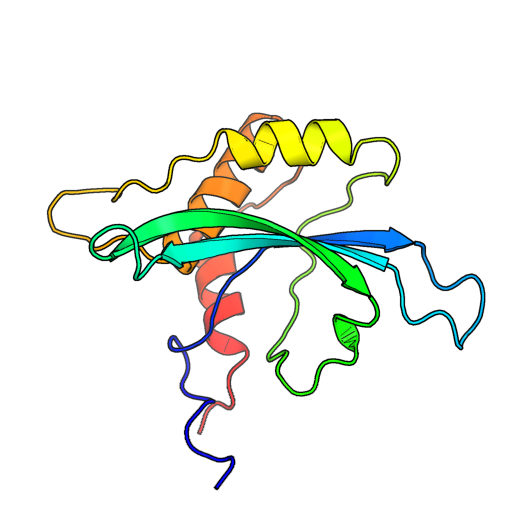73 1.00 94.62 100 ARG A O 1
ATOM 778 N N . ILE A 1 101 ? -3.973 3.639 7.635 1.00 95.69 101 ILE A N 1
ATOM 779 C CA . ILE A 1 101 ? -5.327 3.609 7.053 1.00 95.69 101 ILE A CA 1
ATOM 780 C C . ILE A 1 101 ? -5.258 3.571 5.525 1.00 95.69 101 ILE A C 1
ATOM 782 O O . ILE A 1 101 ? -5.999 2.808 4.907 1.00 95.69 101 ILE A O 1
ATOM 786 N N . TRP A 1 102 ? -4.360 4.350 4.914 1.00 97.00 102 TRP A N 1
ATOM 787 C CA . TRP A 1 102 ? -4.169 4.313 3.465 1.00 97.00 102 TRP A CA 1
ATOM 788 C C . TRP A 1 102 ? -3.764 2.920 2.969 1.00 97.00 102 TRP A C 1
ATOM 790 O O . TRP A 1 102 ? -4.393 2.409 2.048 1.00 97.00 102 TRP A O 1
ATOM 800 N N . VAL A 1 103 ? -2.767 2.279 3.596 1.00 96.88 103 VAL A N 1
ATOM 801 C CA . VAL A 1 103 ? -2.316 0.933 3.203 1.00 96.88 103 VAL A CA 1
ATOM 802 C C . VAL A 1 103 ? -3.446 -0.085 3.322 1.00 96.88 103 VAL A C 1
ATOM 804 O O . VAL A 1 103 ? -3.657 -0.857 2.393 1.00 96.88 103 VAL A O 1
ATOM 807 N N . LEU A 1 104 ? -4.218 -0.066 4.412 1.00 96.38 104 LEU A N 1
ATOM 808 C CA . LEU A 1 104 ? -5.333 -1.003 4.586 1.00 96.38 104 LEU A CA 1
ATOM 809 C C . LEU A 1 104 ? -6.423 -0.794 3.523 1.00 96.38 104 LEU A C 1
ATOM 811 O O . LEU A 1 104 ? -6.905 -1.766 2.943 1.00 96.38 104 LEU A O 1
ATOM 815 N N . LYS A 1 105 ? -6.761 0.465 3.206 1.00 96.69 105 LYS A N 1
ATOM 816 C CA . LYS A 1 105 ? -7.675 0.797 2.100 1.00 96.69 105 LYS A CA 1
ATOM 817 C C . LYS A 1 105 ? -7.129 0.337 0.748 1.00 96.69 105 LYS A C 1
ATOM 819 O O . LYS A 1 105 ? -7.883 -0.190 -0.063 1.00 96.69 105 LYS A O 1
ATOM 824 N N . ALA A 1 106 ? -5.833 0.516 0.512 1.00 97.06 106 ALA A N 1
ATOM 825 C CA . ALA A 1 106 ? -5.181 0.117 -0.725 1.00 97.06 106 ALA A CA 1
ATOM 826 C C . ALA A 1 106 ? -5.176 -1.404 -0.909 1.00 97.06 106 ALA A C 1
ATOM 828 O O . ALA A 1 106 ? -5.517 -1.878 -1.988 1.00 97.06 106 ALA A O 1
ATOM 829 N N . VAL A 1 107 ? -4.862 -2.176 0.135 1.00 96.94 107 VAL A N 1
ATOM 830 C CA . VAL A 1 107 ? -4.931 -3.645 0.083 1.00 96.94 107 VAL A CA 1
ATOM 831 C C . VAL A 1 107 ? -6.364 -4.112 -0.162 1.00 96.94 107 VAL A C 1
ATOM 833 O O . VAL A 1 107 ? -6.562 -4.968 -1.019 1.00 96.94 107 VAL A O 1
ATOM 836 N N . ASN A 1 108 ? -7.361 -3.510 0.497 1.00 96.25 108 ASN A N 1
ATOM 837 C CA . ASN A 1 108 ? -8.763 -3.819 0.215 1.00 96.25 108 ASN A CA 1
ATOM 838 C C . ASN A 1 108 ? -9.114 -3.538 -1.253 1.00 96.25 108 ASN A C 1
ATOM 840 O O . ASN A 1 108 ? -9.694 -4.385 -1.918 1.00 96.25 108 ASN A O 1
ATOM 844 N N . HIS A 1 109 ? -8.690 -2.393 -1.793 1.00 95.75 109 HIS A N 1
ATOM 845 C CA . HIS A 1 109 ? -8.935 -2.067 -3.197 1.00 95.75 109 HIS A CA 1
ATOM 846 C C . HIS A 1 109 ? -8.247 -3.049 -4.159 1.00 95.75 109 HIS A C 1
ATOM 848 O O . HIS A 1 109 ? -8.820 -3.427 -5.178 1.00 95.75 109 HIS A O 1
ATOM 854 N N . LEU A 1 110 ? -7.035 -3.509 -3.827 1.00 96.19 110 LEU A N 1
ATOM 855 C CA . LEU A 1 110 ? -6.336 -4.545 -4.589 1.00 96.19 110 LEU A CA 1
ATOM 856 C C . LEU A 1 110 ? -7.047 -5.903 -4.515 1.00 96.19 110 LEU A C 1
ATOM 858 O O . LEU A 1 110 ? -7.014 -6.647 -5.494 1.00 96.19 110 LEU A O 1
ATOM 862 N N . MET A 1 111 ? -7.693 -6.229 -3.393 1.00 95.94 111 MET A N 1
ATOM 863 C CA . MET A 1 111 ? -8.545 -7.417 -3.286 1.00 95.94 111 MET A CA 1
ATOM 864 C C . MET A 1 111 ? -9.797 -7.287 -4.153 1.00 95.94 111 MET A C 1
ATOM 866 O O . MET A 1 111 ? -10.131 -8.230 -4.865 1.00 95.94 111 MET A O 1
ATOM 870 N N . ASP A 1 112 ? -10.450 -6.120 -4.141 1.00 95.50 112 ASP A N 1
ATOM 871 C CA . ASP A 1 112 ? -11.674 -5.864 -4.911 1.00 95.50 112 ASP A CA 1
ATOM 872 C C . ASP A 1 112 ? -11.450 -6.055 -6.421 1.00 95.50 112 ASP A C 1
ATOM 874 O O . ASP A 1 112 ? -12.325 -6.553 -7.128 1.00 95.50 112 ASP A O 1
ATOM 878 N N . VAL A 1 113 ? -10.260 -5.701 -6.921 1.00 94.81 113 VAL A N 1
ATOM 879 C CA . VAL A 1 113 ? -9.870 -5.907 -8.331 1.00 94.81 113 VAL A CA 1
ATOM 880 C C . VAL A 1 113 ? -9.193 -7.259 -8.593 1.00 94.81 113 VAL A C 1
ATOM 882 O O . VAL A 1 113 ? -8.730 -7.507 -9.705 1.00 94.81 113 VAL A O 1
ATOM 885 N N . GLY A 1 114 ? -9.098 -8.130 -7.585 1.00 94.25 114 GLY A N 1
ATOM 886 C CA . GLY A 1 114 ? -8.512 -9.469 -7.698 1.00 94.25 114 GLY A CA 1
ATOM 887 C C . GLY A 1 114 ? -6.987 -9.507 -7.856 1.00 94.25 114 GLY A C 1
ATOM 888 O O . GLY A 1 114 ? -6.444 -10.538 -8.246 1.00 94.25 114 GLY A O 1
ATOM 889 N N . ALA A 1 115 ? -6.280 -8.411 -7.566 1.00 93.44 115 ALA A N 1
ATOM 890 C CA . ALA A 1 115 ? -4.823 -8.329 -7.693 1.00 93.44 115 ALA A CA 1
ATOM 891 C C . ALA A 1 115 ? -4.075 -9.008 -6.533 1.00 93.44 115 ALA A C 1
ATOM 893 O O . ALA A 1 115 ? -2.943 -9.459 -6.705 1.00 93.44 115 ALA A O 1
ATOM 894 N N . VAL A 1 116 ? -4.689 -9.079 -5.349 1.00 94.06 116 VAL A N 1
ATOM 895 C CA . VAL A 1 116 ? -4.147 -9.778 -4.174 1.00 94.06 116 VAL A CA 1
ATOM 896 C C . VAL A 1 116 ? -5.256 -10.528 -3.442 1.00 94.06 116 VAL A C 1
ATOM 898 O O . VAL A 1 116 ? -6.437 -10.230 -3.605 1.00 94.06 116 VAL A O 1
ATOM 901 N N . ARG A 1 117 ? -4.871 -11.480 -2.590 1.00 92.88 117 ARG A N 1
ATOM 902 C CA . ARG A 1 117 ? -5.785 -12.182 -1.689 1.00 92.88 117 ARG A CA 1
ATOM 903 C C . ARG A 1 117 ? -5.316 -11.992 -0.252 1.00 92.88 117 ARG A C 1
ATOM 905 O O . ARG A 1 117 ? -4.181 -12.323 0.068 1.00 92.88 117 ARG A O 1
ATOM 912 N N . CYS A 1 118 ? -6.201 -11.493 0.602 1.00 93.06 118 CYS A N 1
ATOM 913 C CA . CYS A 1 118 ? -5.982 -11.389 2.039 1.00 93.06 118 CYS A CA 1
ATOM 914 C C . CYS A 1 118 ? -7.241 -11.893 2.745 1.00 93.06 118 CYS A C 1
ATOM 916 O O . CYS A 1 118 ? -8.320 -11.333 2.561 1.00 93.06 118 CYS A O 1
ATOM 918 N N . ASP A 1 119 ? -7.113 -12.963 3.530 1.00 91.19 119 ASP A N 1
ATOM 919 C CA . ASP A 1 119 ? -8.268 -13.582 4.190 1.00 91.19 119 ASP A CA 1
ATOM 920 C C . ASP A 1 119 ? -8.734 -12.772 5.421 1.00 91.19 119 ASP A C 1
ATOM 922 O O . ASP A 1 119 ? -9.875 -12.900 5.859 1.00 91.19 119 ASP A O 1
ATOM 926 N N . SER A 1 120 ? -7.869 -11.919 5.991 1.00 94.56 120 SER A N 1
ATOM 927 C CA . SER A 1 120 ? -8.215 -11.053 7.124 1.00 94.56 120 SER A CA 1
ATOM 928 C C . SER A 1 120 ? -7.344 -9.799 7.187 1.00 94.56 120 SER A C 1
ATOM 930 O O . SER A 1 120 ? -6.178 -9.844 7.586 1.00 94.56 120 SER A O 1
ATOM 932 N N . MET A 1 121 ? -7.947 -8.643 6.892 1.00 94.56 121 MET A N 1
ATOM 933 C CA . MET A 1 121 ? -7.284 -7.338 7.025 1.00 94.56 121 MET A CA 1
ATOM 934 C C . MET A 1 121 ? -6.831 -7.044 8.460 1.00 94.56 121 MET A C 1
ATOM 936 O O . MET A 1 121 ? -5.782 -6.440 8.665 1.00 94.56 121 MET A O 1
ATOM 940 N N . LYS A 1 122 ? -7.585 -7.520 9.459 1.00 95.00 122 LYS A N 1
ATOM 941 C CA . LYS A 1 122 ? -7.229 -7.374 10.876 1.00 95.00 122 LYS A CA 1
ATOM 942 C C . LYS A 1 122 ? -5.986 -8.189 11.240 1.00 95.00 122 LYS A C 1
ATOM 944 O O . LYS A 1 122 ? -5.150 -7.711 12.005 1.00 95.00 122 LYS A O 1
ATOM 949 N N . ALA A 1 123 ? -5.867 -9.410 10.715 1.00 93.88 123 ALA A N 1
ATOM 950 C CA . ALA A 1 123 ? -4.689 -10.243 10.947 1.00 93.88 123 ALA A CA 1
ATOM 951 C C . ALA A 1 123 ? -3.446 -9.609 10.308 1.00 93.88 123 ALA A C 1
ATOM 953 O O . ALA A 1 123 ? -2.434 -9.470 10.987 1.00 93.88 123 ALA A O 1
ATOM 954 N N . LEU A 1 124 ? -3.568 -9.123 9.066 1.00 93.25 124 LEU A N 1
ATOM 955 C CA . LEU A 1 124 ? -2.496 -8.398 8.380 1.00 93.25 124 LEU A CA 1
ATOM 956 C C . LEU A 1 124 ? -2.051 -7.149 9.158 1.00 93.25 124 LEU A C 1
ATOM 958 O O . LEU A 1 124 ? -0.856 -6.923 9.328 1.00 93.25 124 LEU A O 1
ATOM 962 N N . GLU A 1 125 ? -2.995 -6.339 9.652 1.00 93.94 125 GLU A N 1
ATOM 963 C CA . GLU A 1 125 ? -2.664 -5.158 10.460 1.00 93.94 125 GLU A CA 1
ATOM 964 C C . GLU A 1 125 ? -1.937 -5.551 11.754 1.00 93.94 125 GLU A C 1
ATOM 966 O O . GLU A 1 125 ? -0.940 -4.928 12.116 1.00 93.94 125 GLU A O 1
ATOM 971 N N . THR A 1 126 ? -2.399 -6.610 12.424 1.00 91.88 126 THR A N 1
ATOM 972 C CA . THR A 1 126 ? -1.787 -7.112 13.664 1.00 91.88 126 THR A CA 1
ATOM 973 C C . THR A 1 126 ? -0.355 -7.594 13.422 1.00 91.88 126 THR A C 1
ATOM 975 O O . THR A 1 126 ? 0.548 -7.227 14.172 1.00 91.88 126 THR A O 1
ATOM 978 N N . GLU A 1 127 ? -0.135 -8.364 12.354 1.00 89.31 127 GLU A N 1
ATOM 979 C CA . GLU A 1 127 ? 1.188 -8.847 11.950 1.00 89.31 127 GLU A CA 1
ATOM 980 C C . GLU A 1 127 ? 2.136 -7.680 11.642 1.00 89.31 127 GLU A C 1
ATOM 982 O O . GLU A 1 127 ? 3.246 -7.623 12.165 1.00 89.31 127 GLU A O 1
ATOM 987 N N . ALA A 1 128 ? 1.677 -6.692 10.869 1.00 89.44 128 ALA A N 1
ATOM 988 C CA . ALA A 1 128 ? 2.473 -5.522 10.503 1.00 89.44 128 ALA A CA 1
ATOM 989 C C . ALA A 1 128 ? 2.851 -4.633 11.702 1.00 89.44 128 ALA A C 1
ATOM 991 O O . ALA A 1 128 ? 3.953 -4.085 11.735 1.00 89.44 128 ALA A O 1
ATOM 992 N N . ILE A 1 129 ? 1.979 -4.501 12.708 1.00 87.88 129 ILE A N 1
ATOM 993 C CA . ILE A 1 129 ? 2.297 -3.778 13.953 1.00 87.88 129 ILE A CA 1
ATOM 994 C C . ILE A 1 129 ? 3.367 -4.522 14.768 1.00 87.88 129 ILE A C 1
ATOM 996 O O . ILE A 1 129 ? 4.203 -3.877 15.406 1.00 87.88 129 ILE A O 1
ATOM 1000 N N . ALA A 1 130 ? 3.364 -5.857 14.727 1.00 84.56 130 ALA A N 1
ATOM 1001 C CA . ALA A 1 130 ? 4.237 -6.709 15.530 1.00 84.56 130 ALA A CA 1
ATOM 1002 C C . ALA A 1 130 ? 5.697 -6.790 15.039 1.00 84.56 130 ALA A C 1
ATOM 1004 O O . ALA A 1 130 ? 6.525 -7.351 15.746 1.00 84.56 130 ALA A O 1
ATOM 1005 N N . PHE A 1 131 ? 6.046 -6.211 13.880 1.00 73.50 131 PHE A 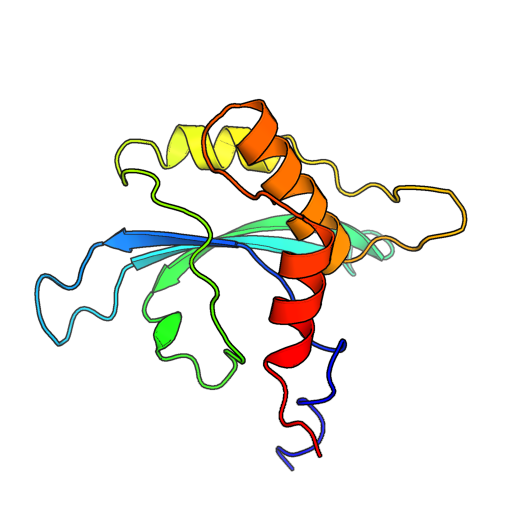N 1
ATOM 1006 C CA . PHE A 1 131 ? 7.434 -6.186 13.374 1.00 73.50 131 PHE A CA 1
ATOM 1007 C C . PHE A 1 131 ? 8.414 -5.377 14.241 1.00 73.50 131 PHE A C 1
ATOM 1009 O O . PHE A 1 131 ? 9.627 -5.469 14.059 1.00 73.50 131 PHE A O 1
ATOM 1016 N N . GLY A 1 132 ? 7.909 -4.573 15.174 1.00 59.59 132 GLY A N 1
ATOM 1017 C CA . GLY A 1 132 ? 8.740 -3.890 16.155 1.00 59.59 132 GLY A CA 1
ATOM 1018 C C . GLY A 1 132 ? 9.425 -4.830 17.141 1.00 59.59 132 GLY A C 1
ATOM 1019 O O . GLY A 1 132 ? 8.887 -5.898 17.425 1.00 59.59 132 GLY A O 1
ATOM 1020 N N . PRO A 1 133 ? 10.564 -4.439 17.742 1.00 49.41 133 PRO A N 1
ATOM 1021 C CA . PRO A 1 133 ? 11.054 -5.137 18.921 1.00 49.41 133 PRO A CA 1
ATOM 1022 C C . PRO A 1 133 ? 9.956 -5.140 19.994 1.00 49.41 133 PRO A C 1
ATOM 1024 O O . PRO A 1 133 ? 9.477 -4.092 20.434 1.00 49.41 133 PRO A O 1
ATOM 1027 N N . VAL A 1 134 ? 9.531 -6.338 20.387 1.00 45.12 134 VAL A N 1
ATOM 1028 C CA . VAL A 1 134 ? 8.692 -6.566 21.564 1.00 45.12 134 VAL A CA 1
ATOM 1029 C C . VAL A 1 134 ? 9.563 -6.424 22.808 1.00 45.12 134 VAL A C 1
ATOM 1031 O O . VAL A 1 134 ? 10.038 -7.424 23.324 1.00 45.12 134 VAL A O 1
ATOM 1034 N N . GLY A 1 135 ? 9.754 -5.185 23.273 1.00 38.84 135 GLY A N 1
ATOM 1035 C CA . GLY A 1 135 ? 10.420 -4.886 24.550 1.00 38.84 135 GLY A CA 1
ATOM 1036 C C . GLY A 1 135 ? 11.931 -5.068 24.539 1.00 38.84 135 GLY A C 1
ATOM 1037 O O . GLY A 1 135 ? 12.397 -6.223 24.494 1.00 38.84 135 GLY A O 1
#

Foldseek 3Di:
DPPPQFAQPNAQDWDWAFADDCPDPPFQTKIKIWWWDQDVVPVRAIDIDIDIDGNPVVDPSDLDDDPQAHDHNVCRVVLVVQLNPQDQDAPDPVGHGHRLNSVLSSVVSCVVVPNGDDPDSVVVSVVVSPSGPPD

Organism: Armillaria gallica (NCBI:txid47427)

Sequence (135 aa):
MLFARYQPGSYHWGLYHHWEAPANPTSAGKGTKYHAVLVAANWGSWQVDIGETGRALESTLLVGVIKIGYIDPAHRRTLEATLGKVTCTSPSPDIPFTCRIWVLKAVNHLMDVGAVRCDSMKALETEAIAFGPVG

Secondary structure (DSSP, 8-state):
--TTS--TT-SPP-EEEEEE--SSTT---EEEEEEEEEEGGGTTEEEEEEEEEESGGG-TT-----------GGGHHHHHHHHTTS----SSTTS---HHHHHHHHHHHHHHTTS---S-HHHHHHHHHTTS---